Protein AF-A0A3A8HF59-F1 (afdb_monomer_lite)

Radius of gyration: 17.67 Å; chains: 1; bounding box: 42×51×50 Å

Secondary structure (DSSP, 8-state):
--SHHHHHHHHHHHHHHHHHHHHHHHHHHHHHHHTSHHHHHHHTTSS-HHHHHHHHHHHHHHHHHHHHH-TT-TTHHHHHHHHHHHHHHHHHHHHS-TTGGGSS--HHHHHHHHHHTT-PPPTT-HHHHT---S---

Foldseek 3Di:
DPDPPVVVVVVVVVVVVVVLVVLQVLQLVVLLCLLAQLSLLVVPPPDDLVVVLVSNLSSLVSLLVCLCCLPPPPCNVLSNQLSVLSVVLSVCSVPDDSVCNSPRDSNVSSQSSCVSNVNDAPVVGSNVVSPDPPDDD

Structure (mmCIF, N/CA/C/O backbone):
data_AF-A0A3A8HF59-F1
#
_entry.id   AF-A0A3A8HF59-F1
#
loop_
_atom_site.group_PDB
_atom_site.id
_atom_site.type_symbol
_atom_site.label_atom_id
_atom_site.label_alt_id
_atom_site.label_comp_id
_atom_site.label_asym_id
_atom_site.label_entity_id
_atom_site.label_seq_id
_atom_site.pdbx_PDB_ins_code
_atom_site.Cartn_x
_atom_site.Cartn_y
_atom_site.Cartn_z
_atom_site.occupancy
_atom_site.B_iso_or_equiv
_atom_site.auth_seq_id
_atom_site.auth_comp_id
_atom_site.auth_asym_id
_atom_site.auth_atom_id
_atom_site.pdbx_PDB_model_num
ATOM 1 N N . MET A 1 1 ? 24.807 33.639 -21.719 1.00 40.78 1 MET A N 1
ATOM 2 C CA . MET A 1 1 ? 23.858 33.572 -20.584 1.00 40.78 1 MET A CA 1
ATOM 3 C C . MET A 1 1 ? 23.021 32.293 -20.696 1.00 40.78 1 MET A C 1
ATOM 5 O O . MET A 1 1 ? 21.897 32.355 -21.163 1.00 40.78 1 MET A O 1
ATOM 9 N N . LEU A 1 2 ? 23.579 31.128 -20.342 1.00 47.88 2 LEU A N 1
ATOM 10 C CA . LEU A 1 2 ? 22.916 29.810 -20.465 1.00 47.88 2 LEU A CA 1
ATOM 11 C C . LEU A 1 2 ? 23.251 28.892 -19.268 1.00 47.88 2 LEU A C 1
ATOM 13 O O . LEU A 1 2 ? 23.457 27.698 -19.427 1.00 47.88 2 LEU A O 1
ATOM 17 N N . LEU A 1 3 ? 23.370 29.455 -18.062 1.00 44.56 3 LEU A N 1
ATOM 18 C CA . LEU A 1 3 ? 23.712 28.683 -16.852 1.00 44.56 3 LEU A CA 1
ATOM 19 C C . LEU A 1 3 ? 22.708 28.846 -15.703 1.00 44.56 3 LEU A C 1
ATOM 21 O O . LEU A 1 3 ? 22.760 28.085 -14.745 1.00 44.56 3 LEU A O 1
ATOM 25 N N . SER A 1 4 ? 21.752 29.773 -15.801 1.00 42.97 4 SER A N 1
ATOM 26 C CA . SER A 1 4 ? 20.822 30.056 -14.698 1.00 42.97 4 SER A CA 1
ATOM 27 C C . SER A 1 4 ? 19.578 29.158 -14.674 1.00 42.97 4 SER A C 1
ATOM 29 O O . SER A 1 4 ? 18.949 29.042 -13.632 1.00 42.97 4 SER A O 1
ATOM 31 N N . THR A 1 5 ? 19.234 28.482 -15.774 1.00 46.94 5 THR A N 1
ATOM 32 C CA . THR A 1 5 ? 18.044 27.608 -15.847 1.00 46.94 5 THR A CA 1
ATOM 33 C C . THR A 1 5 ? 18.314 26.168 -15.399 1.00 46.94 5 THR A C 1
ATOM 35 O O . THR A 1 5 ? 17.402 25.485 -14.946 1.00 46.94 5 THR A O 1
ATOM 38 N N . LEU A 1 6 ? 19.564 25.701 -15.494 1.00 47.97 6 LEU A N 1
ATOM 39 C CA . LEU A 1 6 ? 19.947 24.326 -15.146 1.00 47.97 6 LEU A CA 1
ATOM 40 C C . LEU A 1 6 ? 20.031 24.099 -13.630 1.00 47.97 6 LEU A C 1
ATOM 42 O O . LEU A 1 6 ? 19.659 23.033 -13.157 1.00 47.97 6 LEU A O 1
ATOM 46 N N . VAL A 1 7 ? 20.457 25.108 -12.864 1.00 44.22 7 VAL A N 1
ATOM 47 C CA . VAL A 1 7 ? 20.647 24.991 -11.406 1.00 44.22 7 VAL A CA 1
ATOM 48 C C . VAL A 1 7 ? 19.313 24.894 -10.655 1.00 44.22 7 VAL A C 1
ATOM 50 O O . VAL A 1 7 ? 19.203 24.125 -9.707 1.00 44.22 7 VAL A O 1
ATOM 53 N N . TRP A 1 8 ? 18.274 25.613 -11.095 1.00 44.78 8 TRP A N 1
ATOM 54 C CA . TRP A 1 8 ? 16.935 25.504 -10.494 1.00 44.78 8 TRP A CA 1
ATOM 55 C C . TRP A 1 8 ? 16.180 24.260 -10.969 1.00 44.78 8 TRP A C 1
ATOM 57 O O . TRP A 1 8 ? 15.452 23.659 -10.188 1.00 44.78 8 TRP A O 1
ATOM 67 N N . GLY A 1 9 ? 16.383 23.833 -12.220 1.00 41.22 9 GLY A N 1
ATOM 68 C CA . GLY A 1 9 ? 15.773 22.612 -12.748 1.00 41.22 9 GLY A CA 1
ATOM 69 C C . GLY A 1 9 ? 16.299 21.332 -12.093 1.00 41.22 9 GLY A C 1
ATOM 70 O O . GLY A 1 9 ? 15.520 20.408 -11.897 1.00 41.22 9 GLY A O 1
ATOM 71 N N . LEU A 1 10 ? 17.585 21.287 -11.720 1.00 48.31 10 LEU A N 1
ATOM 72 C CA . LEU A 1 10 ? 18.180 20.125 -11.052 1.00 48.31 10 LEU A CA 1
ATOM 73 C C . LEU A 1 10 ? 17.706 19.997 -9.596 1.00 48.31 10 LEU A C 1
ATOM 75 O O . LEU A 1 10 ? 17.287 18.917 -9.209 1.00 48.31 10 LEU A O 1
ATOM 79 N N . SER A 1 11 ? 17.667 21.101 -8.838 1.00 54.91 11 SER A N 1
ATOM 80 C CA . SER A 1 11 ? 17.178 21.106 -7.446 1.00 54.91 11 SER A CA 1
ATOM 81 C C . SER A 1 11 ? 15.687 20.773 -7.360 1.00 54.91 11 SER A C 1
ATOM 83 O O . SER A 1 11 ? 15.291 19.940 -6.559 1.00 54.91 11 SER A O 1
ATOM 85 N N . VAL A 1 12 ? 14.852 21.358 -8.231 1.00 56.94 12 VAL A N 1
ATOM 86 C CA . VAL A 1 12 ? 13.411 21.048 -8.272 1.00 56.94 12 VAL A CA 1
ATOM 87 C C . VAL A 1 12 ? 13.165 19.610 -8.730 1.00 56.94 12 VAL A C 1
ATOM 89 O O . VAL A 1 12 ? 12.255 18.952 -8.228 1.00 56.94 12 VAL A O 1
ATOM 92 N N . ALA A 1 13 ? 13.972 19.099 -9.667 1.00 60.03 13 ALA A N 1
ATOM 93 C CA . ALA A 1 13 ? 13.906 17.696 -10.052 1.00 60.03 13 ALA A CA 1
ATOM 94 C C . ALA A 1 13 ? 14.294 16.791 -8.874 1.00 60.03 13 ALA A C 1
ATOM 96 O O . ALA A 1 13 ? 13.525 15.895 -8.545 1.00 60.03 13 ALA A O 1
ATOM 97 N N . GLU A 1 14 ? 15.412 17.043 -8.196 1.00 61.34 14 GLU A N 1
ATOM 98 C CA . GLU A 1 14 ? 15.854 16.275 -7.023 1.00 61.34 14 GLU A CA 1
ATOM 99 C C . GLU A 1 14 ? 14.809 16.278 -5.898 1.00 61.34 14 GLU A C 1
ATOM 101 O O . GLU A 1 14 ? 14.468 15.210 -5.386 1.00 61.34 14 GLU A O 1
ATOM 106 N N . ASP A 1 15 ? 14.210 17.433 -5.598 1.00 64.31 15 ASP A N 1
ATOM 107 C CA . ASP A 1 15 ? 13.132 17.555 -4.612 1.00 64.31 15 ASP A CA 1
ATOM 108 C C . ASP A 1 15 ? 11.875 16.779 -5.041 1.00 64.31 15 ASP A C 1
ATOM 110 O O . ASP A 1 15 ? 11.260 16.077 -4.234 1.00 64.31 15 ASP A O 1
ATOM 114 N N . SER A 1 16 ? 11.515 16.832 -6.330 1.00 74.19 16 SER A N 1
ATOM 115 C CA . SER A 1 16 ? 10.366 16.088 -6.867 1.00 74.19 16 SER A CA 1
ATOM 116 C C . SER A 1 16 ? 10.576 14.571 -6.825 1.00 74.19 16 SER A C 1
ATOM 118 O O . SER A 1 16 ? 9.653 13.824 -6.498 1.00 74.19 16 SER A O 1
ATOM 120 N N . TRP A 1 17 ? 11.802 14.111 -7.087 1.00 73.94 17 TRP A N 1
ATOM 121 C CA . TRP A 1 17 ? 12.175 12.700 -7.038 1.00 73.94 17 TRP A CA 1
ATOM 122 C C . TRP A 1 17 ? 12.209 12.177 -5.602 1.00 73.94 17 TRP A C 1
ATOM 124 O O . TRP A 1 17 ? 11.691 11.092 -5.335 1.00 73.94 17 TRP A O 1
ATOM 134 N N . ALA A 1 18 ? 12.764 12.949 -4.664 1.00 79.19 18 ALA A N 1
ATOM 135 C CA . ALA A 1 18 ? 12.764 12.604 -3.244 1.00 79.19 18 ALA A CA 1
ATOM 136 C C . ALA A 1 18 ? 11.335 12.539 -2.678 1.00 79.19 18 ALA A C 1
ATOM 138 O O . ALA A 1 18 ? 11.001 11.636 -1.903 1.00 79.19 18 ALA A O 1
ATOM 139 N N . GLN A 1 19 ? 10.465 13.456 -3.109 1.00 82.44 19 GLN A N 1
ATOM 140 C CA . GLN A 1 19 ? 9.058 13.459 -2.732 1.00 82.44 19 GLN A CA 1
ATOM 141 C C . GLN A 1 19 ? 8.309 12.239 -3.291 1.00 82.44 19 GLN A C 1
ATOM 143 O O . GLN A 1 19 ? 7.584 11.585 -2.542 1.00 82.44 19 GLN A O 1
ATOM 148 N N . GLU A 1 20 ? 8.497 11.890 -4.568 1.00 80.81 20 GLU A N 1
ATOM 149 C CA . GLU A 1 20 ? 7.875 10.701 -5.176 1.00 80.81 20 GLU A CA 1
ATOM 150 C C . GLU A 1 20 ? 8.377 9.411 -4.508 1.00 80.81 20 GLU A C 1
ATOM 152 O O . GLU A 1 20 ? 7.573 8.547 -4.162 1.00 80.81 20 GLU A O 1
ATOM 157 N N . ALA A 1 21 ? 9.678 9.310 -4.216 1.00 82.12 21 ALA A N 1
ATOM 158 C CA . ALA A 1 21 ? 10.242 8.180 -3.479 1.00 82.12 21 ALA A CA 1
ATOM 159 C C . ALA A 1 21 ? 9.635 8.040 -2.073 1.00 82.12 21 ALA A C 1
ATOM 161 O O . ALA A 1 21 ? 9.251 6.942 -1.669 1.00 82.12 21 ALA A O 1
ATOM 162 N N . THR A 1 22 ? 9.480 9.153 -1.351 1.00 88.19 22 THR A N 1
ATOM 163 C CA . THR A 1 22 ? 8.833 9.167 -0.030 1.00 88.19 22 THR A CA 1
ATOM 164 C C . THR A 1 22 ? 7.386 8.687 -0.121 1.00 88.19 22 THR A C 1
ATOM 166 O O . THR A 1 22 ? 6.974 7.816 0.642 1.00 88.19 22 THR A O 1
ATOM 169 N N . GLN A 1 23 ? 6.621 9.181 -1.098 1.00 88.06 23 GLN A N 1
ATOM 170 C CA . GLN A 1 23 ? 5.232 8.762 -1.304 1.00 88.06 23 GLN A CA 1
ATOM 171 C C . GLN A 1 23 ? 5.112 7.271 -1.631 1.00 88.06 23 GLN A C 1
ATOM 173 O O . GLN A 1 23 ? 4.186 6.621 -1.152 1.00 88.06 23 GLN A O 1
ATOM 178 N N . VAL A 1 24 ? 6.044 6.720 -2.414 1.00 87.81 24 VAL A N 1
ATOM 179 C CA . VAL A 1 24 ? 6.088 5.288 -2.745 1.00 87.81 24 VAL A CA 1
ATOM 180 C C . VAL A 1 24 ? 6.380 4.444 -1.506 1.00 87.81 24 VAL A C 1
ATOM 182 O O . VAL A 1 24 ? 5.698 3.447 -1.279 1.00 87.81 24 VAL A O 1
ATOM 185 N N . VAL A 1 25 ? 7.342 4.848 -0.673 1.00 90.25 25 VAL A N 1
ATOM 186 C CA . VAL A 1 25 ? 7.643 4.152 0.590 1.00 90.25 25 VAL A CA 1
ATOM 187 C C . VAL A 1 25 ? 6.444 4.198 1.537 1.00 90.25 25 VAL A C 1
ATOM 189 O O . VAL A 1 25 ? 6.043 3.169 2.081 1.00 90.25 25 VAL A O 1
ATOM 192 N N . GLU A 1 26 ? 5.820 5.365 1.694 1.00 93.75 26 GLU A N 1
ATOM 193 C CA . GLU A 1 26 ? 4.602 5.513 2.494 1.00 93.75 26 GLU A CA 1
ATOM 194 C C . GLU A 1 26 ? 3.464 4.634 1.956 1.00 93.75 26 GLU A C 1
ATOM 196 O O . GLU A 1 26 ? 2.763 3.991 2.735 1.00 93.75 26 GLU A O 1
ATOM 201 N N . ALA A 1 27 ? 3.311 4.533 0.633 1.00 95.06 27 ALA A N 1
ATOM 202 C CA . ALA A 1 27 ? 2.317 3.664 0.013 1.00 95.06 27 ALA A CA 1
ATOM 203 C C . ALA A 1 27 ? 2.571 2.175 0.285 1.00 95.06 27 ALA A C 1
ATOM 205 O O . ALA A 1 27 ? 1.629 1.445 0.582 1.00 95.06 27 ALA A O 1
ATOM 206 N N . LEU A 1 28 ? 3.825 1.719 0.223 1.00 93.44 28 LEU A N 1
ATOM 207 C CA . LEU A 1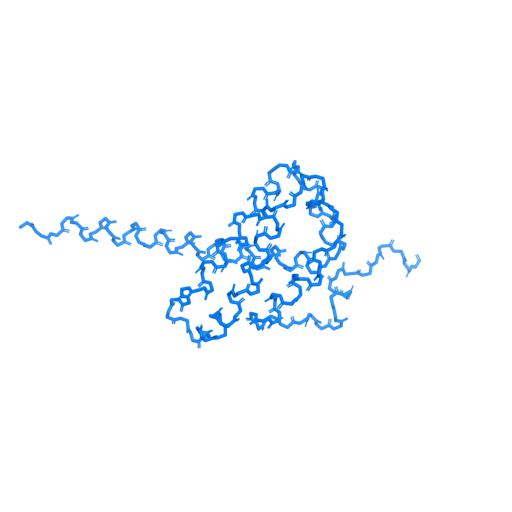 28 ? 4.192 0.335 0.547 1.00 93.44 28 LEU A CA 1
ATOM 208 C C . LEU A 1 28 ? 3.931 0.009 2.023 1.00 93.44 28 LEU A C 1
ATOM 210 O O . LEU A 1 28 ? 3.406 -1.062 2.341 1.00 93.44 28 LEU A O 1
ATOM 214 N N . ASN A 1 29 ? 4.225 0.948 2.923 1.00 93.25 29 ASN A N 1
ATOM 215 C CA . ASN A 1 29 ? 3.895 0.810 4.341 1.00 93.25 29 ASN A CA 1
ATOM 216 C C . ASN A 1 29 ? 2.379 0.710 4.548 1.00 93.25 29 ASN A C 1
ATOM 218 O O . ASN A 1 29 ? 1.914 -0.169 5.271 1.00 93.25 29 ASN A O 1
ATOM 222 N N . LEU A 1 30 ? 1.593 1.548 3.869 1.00 94.38 30 LEU A N 1
ATOM 223 C CA . LEU A 1 30 ? 0.131 1.501 3.945 1.00 94.38 30 LEU A CA 1
ATOM 224 C C . LEU A 1 30 ? -0.445 0.211 3.355 1.00 94.38 30 LEU A C 1
ATOM 226 O O . LEU A 1 30 ? -1.362 -0.354 3.940 1.00 94.38 30 LEU A O 1
ATOM 230 N N . LEU A 1 31 ? 0.108 -0.308 2.255 1.00 94.50 31 LEU A N 1
ATOM 231 C CA . LEU A 1 31 ? -0.266 -1.628 1.737 1.00 94.50 31 LEU A CA 1
ATOM 232 C C . LEU A 1 31 ? 0.003 -2.732 2.762 1.00 94.50 31 LEU A C 1
ATOM 234 O O . LEU A 1 31 ? -0.825 -3.621 2.936 1.00 94.50 31 LEU A O 1
ATOM 238 N N . THR A 1 32 ? 1.132 -2.657 3.464 1.00 92.69 32 THR A N 1
ATOM 239 C CA . THR A 1 32 ? 1.498 -3.610 4.522 1.00 92.69 32 THR A CA 1
ATOM 240 C C . THR A 1 32 ? 0.518 -3.533 5.697 1.00 92.69 32 THR A C 1
ATOM 242 O O . THR A 1 32 ? 0.103 -4.563 6.221 1.00 92.69 32 THR A O 1
ATOM 245 N N . VAL A 1 33 ? 0.091 -2.323 6.072 1.00 92.25 33 VAL A N 1
ATOM 246 C CA . VAL A 1 33 ? -0.962 -2.104 7.074 1.00 92.25 33 VAL A CA 1
ATOM 247 C C . VAL A 1 33 ? -2.293 -2.690 6.599 1.00 92.25 33 VAL A C 1
ATOM 249 O O . VAL A 1 33 ? -2.897 -3.464 7.331 1.00 92.25 33 VAL A O 1
ATOM 252 N N . LEU A 1 34 ? -2.729 -2.392 5.370 1.00 92.12 34 LEU A N 1
ATOM 253 C CA . LEU A 1 34 ? -3.978 -2.919 4.804 1.00 92.12 34 LEU A CA 1
ATOM 254 C C . LEU A 1 34 ? -3.980 -4.449 4.706 1.00 92.12 34 LEU A C 1
ATOM 256 O O . LEU A 1 34 ? -5.010 -5.077 4.934 1.00 92.12 34 LEU A O 1
ATOM 260 N N . ALA A 1 35 ? -2.835 -5.057 4.391 1.00 92.38 35 ALA A N 1
ATOM 261 C CA . ALA A 1 35 ? -2.660 -6.506 4.324 1.00 92.38 35 ALA A CA 1
ATOM 262 C C . ALA A 1 35 ? -2.832 -7.210 5.683 1.00 92.38 35 ALA A C 1
ATOM 264 O O . ALA A 1 35 ? -3.004 -8.433 5.718 1.00 92.38 35 ALA A O 1
ATOM 265 N N . ALA A 1 36 ? -2.813 -6.452 6.779 1.00 90.50 36 ALA A N 1
ATOM 266 C CA . ALA A 1 36 ? -2.796 -6.929 8.150 1.00 90.50 36 ALA A CA 1
ATOM 267 C C . ALA A 1 36 ? -3.995 -6.363 8.945 1.00 90.50 36 ALA A C 1
ATOM 269 O O . ALA A 1 36 ? -3.880 -5.279 9.528 1.00 90.50 36 ALA A O 1
ATOM 270 N N . PRO A 1 37 ? -5.151 -7.062 8.991 1.00 89.06 37 PRO A N 1
ATOM 271 C CA . PRO A 1 37 ? -6.388 -6.550 9.585 1.00 89.06 37 PRO A CA 1
ATOM 272 C C . PRO A 1 37 ? -6.242 -5.860 10.948 1.00 89.06 37 PRO A C 1
ATOM 274 O O . PRO A 1 37 ? -6.735 -4.748 11.111 1.00 89.06 37 PRO A O 1
ATOM 277 N N . ARG A 1 38 ? -5.506 -6.435 11.910 1.00 86.88 38 ARG A N 1
ATOM 278 C CA . ARG A 1 38 ? -5.342 -5.817 13.243 1.00 86.88 38 ARG A CA 1
ATOM 279 C C . ARG A 1 38 ? -4.473 -4.564 13.237 1.00 86.88 38 ARG A C 1
ATOM 281 O O . ARG A 1 38 ? -4.606 -3.720 14.125 1.00 86.88 38 ARG A O 1
ATOM 288 N N . LEU A 1 39 ? -3.515 -4.465 12.316 1.00 88.88 39 LEU A N 1
ATOM 289 C CA . LEU A 1 39 ? -2.711 -3.251 12.161 1.00 88.88 39 LEU A CA 1
ATOM 290 C C . LEU A 1 39 ? -3.534 -2.158 11.502 1.00 88.88 39 LEU A C 1
ATOM 292 O O . LEU A 1 39 ? -3.454 -1.008 11.919 1.00 88.88 39 LEU A O 1
ATOM 296 N N . TYR A 1 40 ? -4.351 -2.529 10.523 1.00 89.69 40 TYR A N 1
ATOM 297 C CA . TYR A 1 40 ? -5.276 -1.616 9.882 1.00 89.69 40 TYR A CA 1
ATOM 298 C C . TYR A 1 40 ? -6.315 -1.060 10.863 1.00 89.69 40 TYR A C 1
ATOM 300 O O . TYR A 1 40 ? -6.472 0.154 10.939 1.00 89.69 40 TYR A O 1
ATOM 308 N N . GLU A 1 41 ? -6.922 -1.902 11.703 1.00 89.06 41 GLU A N 1
ATOM 309 C CA . GLU A 1 41 ? -7.814 -1.453 12.783 1.00 89.06 41 GLU A CA 1
ATOM 310 C C . GLU A 1 41 ? -7.130 -0.441 13.713 1.00 89.06 41 GLU A C 1
ATOM 312 O O . GLU A 1 41 ? -7.689 0.614 14.005 1.00 89.06 41 GLU A O 1
ATOM 317 N N . ARG A 1 42 ? -5.888 -0.721 14.135 1.00 88.88 42 ARG A N 1
ATOM 318 C CA . ARG A 1 42 ? -5.089 0.208 14.954 1.00 88.88 42 ARG A CA 1
ATOM 319 C C . ARG A 1 42 ? -4.736 1.496 14.214 1.00 88.88 42 ARG A C 1
ATOM 321 O O . ARG A 1 42 ? -4.666 2.555 14.828 1.00 88.88 42 ARG A O 1
ATOM 328 N N . TRP A 1 43 ? -4.475 1.423 12.915 1.00 90.19 43 TRP A N 1
ATOM 329 C CA . TRP A 1 43 ? -4.171 2.588 12.091 1.00 90.19 43 TRP A CA 1
ATOM 330 C C . TRP A 1 43 ? -5.394 3.501 11.940 1.00 90.19 43 TRP A C 1
ATOM 332 O O . TRP A 1 43 ? -5.261 4.716 12.077 1.00 90.19 43 TRP A O 1
ATOM 342 N N . CYS A 1 44 ? -6.592 2.925 11.797 1.00 89.19 44 CYS A N 1
ATOM 343 C CA . CYS A 1 44 ? -7.860 3.658 11.741 1.00 89.19 44 CYS A CA 1
ATOM 344 C C . CYS A 1 44 ? -8.151 4.505 12.996 1.00 89.19 44 CYS A C 1
ATOM 346 O O . CYS A 1 44 ? -8.994 5.397 12.940 1.00 89.19 44 CYS A O 1
ATOM 348 N N . THR A 1 45 ? -7.458 4.273 14.120 1.00 89.62 45 THR A N 1
ATOM 349 C CA . THR A 1 45 ? -7.612 5.070 15.351 1.00 89.62 45 THR A CA 1
ATOM 350 C C . THR A 1 45 ? -6.567 6.178 15.518 1.00 89.62 45 THR A C 1
ATOM 352 O O . THR A 1 45 ? -6.602 6.885 16.522 1.00 89.62 45 THR A O 1
ATOM 355 N N . GLN A 1 46 ? -5.601 6.320 14.603 1.00 88.81 46 GLN A N 1
ATOM 356 C CA . GLN A 1 46 ? -4.462 7.235 14.788 1.00 88.81 46 GLN A CA 1
ATOM 357 C C . GLN A 1 46 ? -4.773 8.698 14.457 1.00 88.81 46 GLN A C 1
ATOM 359 O O . GLN A 1 46 ? -4.116 9.591 14.987 1.00 88.81 46 GLN A O 1
ATOM 364 N N . ALA A 1 47 ? -5.747 8.950 13.584 1.00 89.56 47 ALA A N 1
ATOM 365 C CA . ALA A 1 47 ? -6.119 10.287 13.132 1.00 89.56 47 ALA A CA 1
ATOM 366 C C . ALA A 1 47 ? -7.587 10.305 12.658 1.00 89.56 47 ALA A C 1
ATOM 368 O O . ALA A 1 47 ? -8.204 9.243 12.533 1.00 89.56 47 ALA A O 1
ATOM 369 N N . PRO A 1 48 ? -8.172 11.484 12.385 1.00 89.94 48 PRO A N 1
ATOM 370 C CA . PRO A 1 48 ? -9.513 11.580 11.818 1.00 89.94 48 PRO A CA 1
ATOM 371 C C . PRO A 1 48 ? -9.652 10.810 10.495 1.00 89.94 48 PRO A C 1
ATOM 373 O O . PRO A 1 48 ? -8.766 10.842 9.641 1.00 89.94 48 PRO A O 1
ATOM 376 N N . ALA A 1 49 ? -10.806 10.169 10.289 1.00 88.12 49 ALA A N 1
ATOM 377 C CA . ALA A 1 49 ? -11.055 9.310 9.126 1.00 88.12 49 ALA A CA 1
ATOM 378 C C . ALA A 1 49 ? -10.844 10.022 7.776 1.00 88.12 49 ALA A C 1
ATOM 380 O O . ALA A 1 49 ? -10.365 9.417 6.818 1.00 88.12 49 ALA A O 1
ATOM 381 N N . GLU A 1 50 ? -11.165 11.317 7.687 1.00 88.44 50 GLU A N 1
ATOM 382 C CA . GLU A 1 50 ? -10.957 12.101 6.464 1.00 88.44 50 GLU A CA 1
ATOM 383 C C . GLU A 1 50 ? -9.474 12.284 6.120 1.00 88.44 50 GLU A C 1
ATOM 385 O O . GLU A 1 50 ? -9.103 12.208 4.942 1.00 88.44 50 GLU A O 1
ATOM 390 N N . GLU A 1 51 ? -8.626 12.481 7.132 1.00 90.25 51 GLU A N 1
ATOM 391 C CA . GLU A 1 51 ? -7.176 12.597 6.970 1.00 90.25 51 GLU A CA 1
ATOM 392 C C . GLU A 1 51 ? -6.582 11.254 6.550 1.00 90.25 51 GLU A C 1
ATOM 394 O O . GLU A 1 51 ? -5.886 11.178 5.536 1.00 90.25 51 GLU A O 1
ATOM 399 N N . LEU A 1 52 ? -6.935 10.179 7.264 1.00 90.38 52 LEU A N 1
ATOM 400 C CA . LEU A 1 52 ? -6.497 8.818 6.951 1.00 90.38 52 LEU A CA 1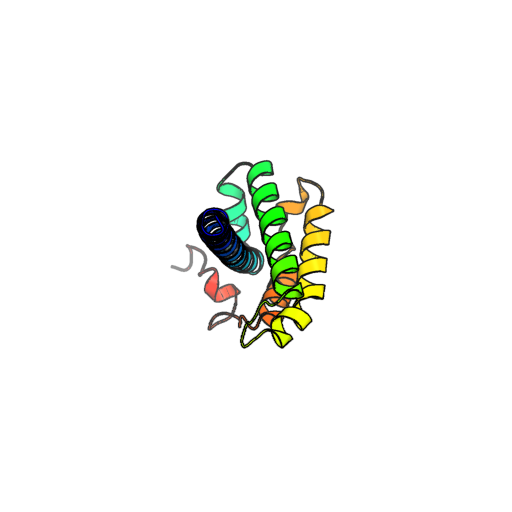
ATOM 401 C C . LEU A 1 52 ? -6.886 8.411 5.528 1.00 90.38 52 LEU A C 1
ATOM 403 O O . LEU A 1 52 ? -6.056 7.896 4.777 1.00 90.38 52 LEU A O 1
ATOM 407 N N . ARG A 1 53 ? -8.119 8.713 5.111 1.00 88.69 53 ARG A N 1
ATOM 408 C CA . ARG A 1 53 ? -8.583 8.497 3.737 1.00 88.69 53 ARG A CA 1
ATOM 409 C C . ARG A 1 53 ? -7.734 9.256 2.726 1.00 88.69 53 ARG A C 1
ATOM 411 O O . ARG A 1 53 ? -7.319 8.674 1.728 1.00 88.69 53 ARG A O 1
ATOM 418 N N . THR A 1 54 ? -7.492 10.542 2.966 1.00 91.00 5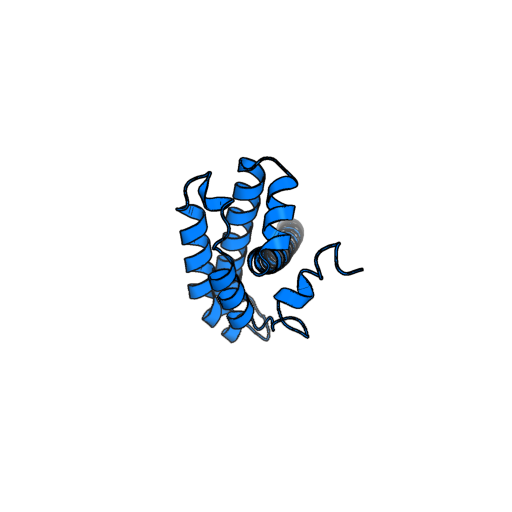4 THR A N 1
ATOM 419 C CA . THR A 1 54 ? -6.725 11.393 2.046 1.00 91.00 54 THR A CA 1
ATOM 420 C C . THR A 1 54 ? -5.301 10.867 1.886 1.00 91.00 54 THR A C 1
ATOM 422 O O . THR A 1 54 ? -4.790 10.758 0.767 1.00 91.00 54 THR A O 1
ATOM 425 N N . VAL A 1 55 ? -4.670 10.476 2.996 1.00 91.75 55 VAL A N 1
ATOM 426 C CA . VAL A 1 55 ? -3.355 9.832 2.993 1.00 91.75 55 VAL A CA 1
ATOM 427 C C . VAL A 1 55 ? -3.415 8.540 2.186 1.00 91.75 55 VAL A C 1
ATOM 429 O O . VAL A 1 55 ? -2.678 8.403 1.214 1.00 91.75 55 VAL A O 1
ATOM 432 N N . LEU A 1 56 ? -4.338 7.634 2.499 1.00 92.06 56 LEU A N 1
ATOM 433 C CA . LEU A 1 56 ? -4.422 6.345 1.826 1.00 92.06 56 LEU A CA 1
ATOM 434 C C . LEU A 1 56 ? -4.644 6.481 0.314 1.00 92.06 56 LEU A C 1
ATOM 436 O O . LEU A 1 56 ? -3.870 5.946 -0.478 1.00 92.06 56 LEU A O 1
ATOM 440 N N . GLN A 1 57 ? -5.650 7.249 -0.101 1.00 92.19 57 GLN A N 1
ATOM 441 C CA . GLN A 1 57 ? -5.967 7.450 -1.515 1.00 92.19 57 GLN A CA 1
ATOM 442 C C . GLN A 1 57 ? -4.800 8.100 -2.268 1.00 92.19 57 GLN A C 1
ATOM 444 O O . GLN A 1 57 ? -4.410 7.618 -3.332 1.00 92.19 57 GLN A O 1
ATOM 449 N N . SER A 1 58 ? -4.200 9.158 -1.707 1.00 92.31 58 SER A N 1
ATOM 450 C CA . SER A 1 58 ? -3.085 9.851 -2.363 1.00 92.31 58 SER A CA 1
ATOM 451 C C . SER A 1 58 ? -1.859 8.953 -2.530 1.00 92.31 58 SER A C 1
ATOM 453 O O . SER A 1 58 ? -1.229 8.975 -3.587 1.00 92.31 58 SER A O 1
ATOM 455 N N . ARG A 1 59 ? -1.533 8.126 -1.528 1.00 95.06 59 ARG A N 1
ATOM 456 C CA . ARG A 1 59 ? -0.357 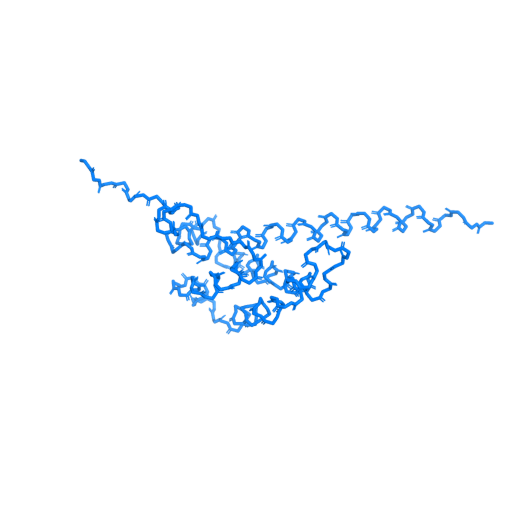7.249 -1.573 1.00 95.06 59 ARG A CA 1
ATOM 457 C C . ARG A 1 59 ? -0.536 6.063 -2.502 1.00 95.06 59 ARG A C 1
ATOM 459 O O . ARG A 1 59 ? 0.353 5.802 -3.309 1.00 95.06 59 ARG A O 1
ATOM 466 N N . ILE A 1 60 ? -1.685 5.391 -2.473 1.00 94.94 60 ILE A N 1
ATOM 467 C CA . ILE A 1 60 ? -1.928 4.269 -3.391 1.00 94.94 60 ILE A CA 1
ATOM 468 C C . ILE A 1 60 ? -2.017 4.762 -4.848 1.00 94.94 60 ILE A C 1
ATOM 470 O O . ILE A 1 60 ? -1.495 4.104 -5.749 1.00 94.94 60 ILE A O 1
ATOM 474 N N . ALA A 1 61 ? -2.565 5.959 -5.094 1.00 93.50 61 ALA A N 1
ATOM 475 C CA . ALA A 1 61 ? -2.541 6.578 -6.422 1.00 93.50 61 ALA A CA 1
ATOM 476 C C . ALA A 1 61 ? -1.115 6.935 -6.886 1.00 93.50 61 ALA A C 1
ATOM 478 O O . ALA A 1 61 ? -0.753 6.666 -8.035 1.00 93.50 61 ALA A O 1
ATOM 479 N N . ALA A 1 62 ? -0.285 7.500 -6.001 1.00 92.12 62 ALA A N 1
ATOM 480 C CA . ALA A 1 62 ? 1.121 7.781 -6.296 1.00 92.12 62 ALA A CA 1
ATOM 481 C C . ALA A 1 62 ? 1.889 6.496 -6.643 1.00 92.12 62 ALA A C 1
ATOM 483 O O . ALA A 1 62 ? 2.599 6.459 -7.649 1.00 92.12 62 ALA A O 1
ATOM 484 N N . LEU A 1 63 ? 1.668 5.415 -5.889 1.00 94.50 63 LEU A N 1
ATOM 485 C CA . LEU A 1 63 ? 2.255 4.108 -6.175 1.00 94.50 63 LEU A CA 1
ATOM 486 C C . LEU A 1 63 ? 1.811 3.564 -7.538 1.00 94.50 63 LEU A C 1
ATOM 488 O O . LEU A 1 63 ? 2.652 3.117 -8.311 1.00 94.50 63 LEU A O 1
ATOM 492 N N . ALA A 1 64 ? 0.524 3.656 -7.885 1.00 94.31 64 ALA A N 1
ATOM 493 C CA . ALA A 1 64 ? 0.033 3.223 -9.196 1.00 94.31 64 ALA A CA 1
ATOM 494 C C . ALA A 1 64 ? 0.704 3.987 -10.354 1.00 94.31 64 ALA A C 1
ATOM 496 O O . ALA A 1 64 ? 1.006 3.407 -11.404 1.00 94.31 64 ALA A O 1
ATOM 497 N N . ASN A 1 65 ? 0.949 5.287 -10.172 1.00 92.44 65 ASN A N 1
ATOM 498 C CA . ASN A 1 65 ? 1.655 6.115 -11.149 1.00 92.44 65 ASN A CA 1
ATOM 499 C C . ASN A 1 65 ? 3.132 5.731 -11.250 1.00 92.44 65 ASN A C 1
ATOM 501 O O . ASN A 1 65 ? 3.643 5.567 -12.361 1.00 92.44 65 ASN A O 1
ATOM 505 N N . TYR A 1 66 ? 3.795 5.529 -10.111 1.00 91.00 66 TYR A N 1
ATOM 506 C CA . TYR A 1 66 ? 5.175 5.061 -10.063 1.00 91.00 66 TYR A CA 1
ATOM 507 C C . TYR A 1 66 ? 5.328 3.707 -10.761 1.00 91.00 66 TYR A C 1
ATOM 509 O O . TYR A 1 66 ? 6.182 3.562 -11.631 1.00 91.00 66 TYR A O 1
ATOM 517 N N . CYS A 1 67 ? 4.461 2.736 -10.463 1.00 93.25 67 CYS A N 1
ATOM 518 C CA . CYS A 1 67 ? 4.499 1.408 -11.070 1.00 93.25 67 CYS A CA 1
ATOM 519 C C . CYS A 1 67 ? 4.339 1.449 -12.594 1.00 93.25 67 CYS A C 1
ATOM 521 O O . CYS A 1 67 ? 5.021 0.717 -13.306 1.00 93.25 67 CYS A O 1
ATOM 523 N N . ALA A 1 68 ? 3.475 2.329 -13.110 1.00 91.94 68 ALA A N 1
ATOM 524 C CA . ALA A 1 68 ? 3.275 2.484 -14.549 1.00 91.94 68 ALA A CA 1
ATOM 525 C C . ALA A 1 68 ? 4.489 3.105 -15.258 1.00 91.94 68 ALA A C 1
ATOM 527 O O . ALA A 1 68 ? 4.810 2.728 -16.384 1.00 91.94 68 ALA A O 1
ATOM 528 N N . LYS A 1 69 ? 5.161 4.055 -14.601 1.00 89.69 69 LYS A N 1
ATOM 529 C CA . LYS A 1 69 ? 6.365 4.718 -15.115 1.00 89.69 69 LYS A CA 1
ATOM 530 C C . LYS A 1 69 ? 7.609 3.830 -15.012 1.00 89.69 69 LYS A C 1
ATOM 532 O O . LYS A 1 69 ? 8.402 3.775 -15.947 1.00 89.69 69 LYS A O 1
ATOM 537 N N . ALA A 1 70 ? 7.780 3.184 -13.858 1.00 82.94 70 ALA A N 1
ATOM 538 C CA . ALA A 1 70 ? 8.881 2.301 -13.487 1.00 82.94 70 ALA A CA 1
ATOM 539 C C . ALA A 1 70 ? 10.286 2.852 -13.815 1.00 82.94 70 ALA A C 1
ATOM 541 O O . ALA A 1 70 ? 11.151 2.121 -14.302 1.00 82.94 70 ALA A O 1
ATOM 542 N N . TRP A 1 71 ? 10.509 4.151 -13.587 1.00 75.69 71 TRP A N 1
ATOM 543 C CA . TRP A 1 71 ? 11.678 4.885 -14.077 1.00 75.69 71 TRP A CA 1
ATOM 544 C C . TRP A 1 71 ? 13.018 4.245 -13.697 1.00 75.69 71 TRP A C 1
ATOM 546 O O . TRP A 1 71 ? 13.449 4.322 -12.551 1.00 75.69 71 TRP A O 1
ATOM 556 N N . GLY A 1 72 ? 13.693 3.642 -14.680 1.00 72.06 72 GLY A N 1
ATOM 557 C CA . GLY A 1 72 ? 15.060 3.132 -14.534 1.00 72.06 72 GLY A CA 1
ATOM 558 C C . GLY A 1 72 ? 15.244 2.036 -13.479 1.00 72.06 72 GLY A C 1
ATOM 559 O O . GLY A 1 72 ? 16.383 1.694 -13.172 1.00 72.06 72 GLY A O 1
ATOM 560 N N . SER A 1 73 ? 14.159 1.488 -12.921 1.00 81.50 73 SER A N 1
ATOM 561 C CA . SER A 1 73 ? 14.248 0.456 -11.890 1.00 81.50 73 SER A CA 1
ATOM 562 C C . SER A 1 73 ? 14.780 -0.851 -12.490 1.00 81.50 73 SER A C 1
ATOM 564 O O . SER A 1 73 ? 14.315 -1.256 -13.562 1.00 81.50 73 SER A O 1
ATOM 566 N N . PRO A 1 74 ? 15.691 -1.569 -11.806 1.00 84.31 74 PRO A N 1
ATOM 567 C CA . PRO A 1 74 ? 16.071 -2.923 -12.211 1.00 84.31 74 PRO A CA 1
ATOM 568 C C . PRO A 1 74 ? 14.868 -3.885 -12.226 1.00 84.31 74 PRO A C 1
ATOM 570 O O . PRO A 1 74 ? 14.859 -4.844 -12.992 1.00 84.31 74 PRO A O 1
ATOM 573 N N . ASP A 1 75 ? 13.820 -3.589 -11.451 1.00 87.12 75 ASP A N 1
ATOM 574 C CA . ASP A 1 75 ? 12.568 -4.348 -11.390 1.00 87.12 75 ASP A CA 1
ATOM 575 C C . ASP A 1 75 ? 11.448 -3.725 -12.250 1.00 87.12 75 ASP A C 1
ATOM 577 O O . ASP A 1 75 ? 10.262 -3.980 -12.026 1.00 87.12 75 ASP A O 1
ATOM 581 N N . ALA A 1 76 ? 11.785 -2.893 -13.244 1.00 89.19 76 ALA A N 1
ATOM 582 C CA . ALA A 1 76 ? 10.793 -2.100 -13.971 1.00 89.19 76 ALA A CA 1
ATOM 583 C C . ALA A 1 76 ? 9.681 -2.925 -14.639 1.00 89.19 76 ALA A C 1
ATOM 585 O O . ALA A 1 76 ? 8.534 -2.484 -14.694 1.00 89.19 76 ALA A O 1
ATOM 586 N N . GLU A 1 77 ? 9.998 -4.122 -15.138 1.00 91.75 77 GLU A N 1
ATOM 587 C CA . GLU A 1 77 ? 8.998 -5.014 -15.735 1.00 91.75 77 GLU A CA 1
ATOM 588 C C . GLU A 1 77 ? 8.008 -5.549 -14.690 1.00 91.75 77 GLU A C 1
ATOM 590 O O . GLU A 1 77 ? 6.804 -5.592 -14.947 1.00 91.75 77 GLU A O 1
ATOM 595 N N . ARG A 1 78 ? 8.492 -5.880 -13.483 1.00 93.62 78 ARG A N 1
ATOM 596 C CA . ARG A 1 78 ? 7.638 -6.300 -12.364 1.00 93.62 78 ARG A CA 1
ATOM 597 C C . ARG A 1 78 ? 6.693 -5.169 -11.976 1.00 93.62 78 ARG A C 1
ATOM 599 O O . ARG A 1 78 ? 5.489 -5.381 -11.885 1.00 93.62 78 ARG A O 1
ATOM 606 N N . PHE A 1 79 ? 7.217 -3.955 -11.820 1.00 93.12 79 PHE A N 1
ATOM 607 C CA . PHE A 1 79 ? 6.405 -2.793 -11.465 1.00 93.12 79 PHE A CA 1
ATOM 608 C C . PHE A 1 79 ? 5.360 -2.456 -12.531 1.00 93.12 79 PHE A C 1
ATOM 610 O O . PHE A 1 79 ? 4.195 -2.258 -12.186 1.00 93.12 79 PHE A O 1
ATOM 617 N N . ARG A 1 80 ? 5.720 -2.485 -13.819 1.00 94.62 80 ARG A N 1
ATOM 618 C CA . ARG A 1 80 ? 4.746 -2.283 -14.904 1.00 94.62 80 ARG A CA 1
ATOM 619 C C . ARG A 1 80 ? 3.676 -3.374 -14.928 1.00 94.62 80 ARG A C 1
ATOM 621 O O . ARG A 1 80 ? 2.505 -3.057 -15.118 1.00 94.62 80 ARG A O 1
ATOM 628 N N . SER A 1 81 ? 4.054 -4.624 -14.664 1.00 94.56 81 SER A N 1
ATOM 629 C CA . SER A 1 81 ? 3.115 -5.750 -14.557 1.00 94.56 81 SER A CA 1
ATOM 630 C C . SER A 1 81 ? 2.181 -5.633 -13.345 1.00 94.56 81 SER A C 1
ATOM 632 O O . SER A 1 81 ? 1.020 -6.029 -13.423 1.00 94.56 81 SER A O 1
ATOM 634 N N . ALA A 1 82 ? 2.656 -5.058 -12.237 1.00 95.44 82 ALA A N 1
ATOM 635 C CA . ALA A 1 82 ? 1.863 -4.812 -11.032 1.00 95.44 82 ALA A CA 1
ATOM 636 C C . ALA A 1 82 ? 0.939 -3.588 -11.152 1.00 95.44 82 ALA A C 1
ATOM 638 O O . ALA A 1 82 ? -0.089 -3.522 -10.474 1.00 95.44 82 ALA A O 1
ATOM 639 N N . ALA A 1 83 ? 1.269 -2.625 -12.021 1.00 95.12 83 ALA A N 1
ATOM 640 C CA . ALA A 1 83 ? 0.561 -1.350 -12.134 1.00 95.12 83 ALA A CA 1
ATOM 641 C C . ALA A 1 83 ? -0.970 -1.475 -12.301 1.00 95.12 83 ALA A C 1
ATOM 643 O O . ALA A 1 83 ? -1.677 -0.720 -11.631 1.00 95.12 83 ALA A O 1
ATOM 644 N N . PRO A 1 84 ? -1.525 -2.412 -13.104 1.00 95.12 84 PRO A N 1
ATOM 645 C CA . PRO A 1 84 ? -2.974 -2.589 -13.210 1.00 95.12 84 PRO A CA 1
ATOM 646 C C . PRO A 1 84 ? -3.635 -2.991 -11.885 1.00 95.12 84 PRO A C 1
ATOM 648 O O . PRO A 1 84 ? -4.697 -2.472 -11.557 1.00 95.12 84 PRO A O 1
ATOM 651 N N . LYS A 1 85 ? -2.997 -3.869 -11.096 1.00 95.69 85 LYS A N 1
ATOM 652 C CA . LYS A 1 85 ? -3.508 -4.301 -9.783 1.00 95.69 85 LYS A CA 1
ATOM 653 C C . LYS A 1 85 ? -3.507 -3.149 -8.782 1.00 95.69 85 LYS A C 1
ATOM 655 O O . LYS A 1 85 ? -4.525 -2.884 -8.149 1.00 95.69 85 LYS A O 1
ATOM 660 N N . VAL A 1 86 ? -2.393 -2.418 -8.701 1.00 95.94 86 VAL A N 1
ATOM 661 C CA . VAL A 1 86 ? -2.276 -1.255 -7.807 1.00 95.94 86 VAL A CA 1
ATOM 662 C C . VAL A 1 86 ? -3.275 -0.164 -8.202 1.00 95.94 86 VAL A C 1
ATOM 664 O O . VAL A 1 86 ? -3.899 0.449 -7.339 1.00 95.94 86 VAL A O 1
ATOM 667 N N . ARG A 1 87 ? -3.482 0.053 -9.506 1.00 96.44 87 ARG A N 1
ATOM 668 C CA . ARG A 1 87 ? -4.472 1.008 -10.011 1.00 96.44 87 ARG A CA 1
ATOM 669 C C . ARG A 1 87 ? -5.902 0.606 -9.664 1.00 96.44 87 ARG A C 1
ATOM 671 O O . ARG A 1 87 ? -6.647 1.455 -9.191 1.00 96.44 87 ARG A O 1
ATOM 678 N N . ALA A 1 88 ? -6.260 -0.666 -9.825 1.00 95.50 88 ALA A N 1
ATOM 679 C CA . ALA A 1 88 ? -7.581 -1.160 -9.444 1.00 95.50 88 ALA A CA 1
ATOM 680 C C . ALA A 1 88 ? -7.857 -0.953 -7.945 1.00 95.50 88 ALA A C 1
ATOM 682 O O . ALA A 1 88 ? -8.951 -0.532 -7.572 1.00 95.50 88 ALA A O 1
ATOM 683 N N . LEU A 1 89 ? -6.857 -1.176 -7.082 1.00 94.88 89 LEU A N 1
ATOM 684 C CA . LEU A 1 89 ? -6.972 -0.859 -5.657 1.00 94.88 89 LEU A CA 1
ATOM 685 C C . LEU A 1 89 ? -7.136 0.651 -5.417 1.00 94.88 89 LEU A C 1
ATOM 687 O O . LEU A 1 89 ? -7.999 1.047 -4.638 1.00 94.88 89 LEU A O 1
ATOM 691 N N . ALA A 1 90 ? -6.348 1.496 -6.091 1.00 93.88 90 ALA A N 1
ATOM 692 C CA . ALA A 1 90 ? -6.462 2.952 -5.977 1.00 93.88 90 ALA A CA 1
ATOM 693 C C . ALA A 1 90 ? -7.872 3.446 -6.346 1.00 93.88 90 ALA A C 1
ATOM 695 O O . ALA A 1 90 ? -8.459 4.256 -5.631 1.00 93.88 90 ALA A O 1
ATOM 696 N N . GLU A 1 91 ? -8.425 2.929 -7.443 1.00 93.56 91 GLU A N 1
ATOM 697 C CA . GLU A 1 91 ? -9.768 3.255 -7.925 1.00 93.56 91 GLU A CA 1
ATOM 698 C C . GLU A 1 91 ? -10.852 2.757 -6.961 1.00 93.56 91 GLU A C 1
ATOM 700 O O . GLU A 1 91 ? -11.774 3.507 -6.639 1.00 93.56 91 GLU A O 1
ATOM 705 N N . ALA A 1 92 ? -10.716 1.538 -6.431 1.00 92.00 92 ALA A N 1
ATOM 706 C CA . ALA A 1 92 ? -11.639 0.999 -5.435 1.00 92.00 92 ALA A CA 1
ATOM 707 C C . ALA A 1 92 ? -11.654 1.842 -4.148 1.00 92.00 92 ALA A C 1
ATOM 709 O O . ALA A 1 92 ? -12.722 2.167 -3.632 1.00 92.00 92 ALA A O 1
ATOM 710 N N . LEU A 1 93 ? -10.480 2.259 -3.664 1.00 90.31 93 LEU A N 1
ATOM 711 C CA . LEU A 1 93 ? -10.350 3.138 -2.499 1.00 90.31 93 LEU A CA 1
ATOM 712 C C . LEU A 1 93 ? -10.900 4.544 -2.769 1.00 90.31 93 LEU A C 1
ATOM 714 O O . LEU A 1 93 ? -11.452 5.167 -1.866 1.00 90.31 93 LEU A O 1
ATOM 718 N N . ALA A 1 94 ? -10.762 5.062 -3.991 1.00 88.81 94 ALA A N 1
ATOM 719 C CA . ALA A 1 94 ? -11.327 6.352 -4.384 1.00 88.81 94 ALA A CA 1
ATOM 720 C C . ALA A 1 94 ? -12.864 6.321 -4.458 1.00 88.81 94 ALA A C 1
ATOM 722 O O . ALA A 1 94 ? -13.515 7.303 -4.102 1.00 88.81 94 ALA A O 1
ATOM 723 N N . ALA A 1 95 ? -13.436 5.197 -4.899 1.00 88.94 95 ALA A N 1
ATOM 724 C CA . ALA A 1 95 ? -14.878 5.004 -5.041 1.00 88.94 95 ALA A CA 1
ATOM 725 C C . ALA A 1 95 ? -15.586 4.595 -3.735 1.00 88.94 95 ALA A C 1
ATOM 727 O O . ALA A 1 95 ? -16.810 4.708 -3.639 1.00 88.94 95 ALA A O 1
ATOM 728 N N . ALA A 1 96 ? -14.846 4.109 -2.738 1.00 85.56 96 ALA A N 1
ATOM 729 C CA . ALA A 1 96 ? -15.403 3.659 -1.470 1.00 85.56 96 ALA A CA 1
ATOM 730 C C . ALA A 1 96 ? -16.048 4.817 -0.678 1.00 85.56 96 ALA A C 1
ATOM 732 O O . ALA A 1 96 ? -15.423 5.868 -0.496 1.00 85.56 96 ALA A O 1
ATOM 733 N N . PRO A 1 97 ? -17.275 4.644 -0.145 1.00 81.06 97 PRO A N 1
ATOM 734 C CA . PRO A 1 97 ? -17.871 5.644 0.731 1.00 81.06 97 PRO A CA 1
ATOM 735 C C . PRO A 1 97 ? -17.054 5.812 2.019 1.00 81.06 97 PRO A C 1
ATOM 737 O O . PRO A 1 97 ? -16.424 4.869 2.497 1.00 81.06 97 PRO A O 1
ATOM 740 N N . THR A 1 98 ? -17.110 7.002 2.623 1.00 68.56 98 THR A N 1
ATOM 741 C CA . THR A 1 98 ? -16.248 7.394 3.755 1.00 68.56 98 THR A CA 1
ATOM 742 C C . THR A 1 98 ? -16.259 6.403 4.929 1.00 68.56 98 THR A C 1
ATOM 744 O O . THR A 1 98 ? -15.218 6.201 5.543 1.00 68.56 98 THR A O 1
ATOM 747 N N . GLY A 1 99 ? -17.393 5.754 5.224 1.00 66.94 99 GLY A N 1
ATOM 748 C CA . GLY A 1 99 ? -17.484 4.739 6.285 1.00 66.94 99 GLY A CA 1
ATOM 749 C C . GLY A 1 99 ? -16.842 3.390 5.929 1.00 66.94 99 GLY A C 1
ATOM 750 O O . GLY A 1 99 ? -16.185 2.788 6.769 1.00 66.94 99 GLY A O 1
ATOM 751 N N . HIS A 1 100 ? -16.949 2.956 4.670 1.00 70.75 100 HIS A N 1
ATOM 752 C CA . HIS A 1 100 ? -16.433 1.662 4.194 1.00 70.75 100 HIS A CA 1
ATOM 753 C C . HIS A 1 100 ? -14.907 1.632 4.069 1.00 70.75 100 HIS A C 1
ATOM 755 O O . HIS A 1 100 ? -14.276 0.583 4.150 1.00 70.75 100 HIS A O 1
ATOM 761 N N . LEU A 1 101 ? -14.292 2.800 3.904 1.00 70.25 101 LEU A N 1
ATOM 762 C CA . LEU A 1 101 ? -12.840 2.956 3.886 1.00 70.25 101 LEU A CA 1
ATOM 763 C C . LEU A 1 101 ? -12.168 2.683 5.223 1.00 70.25 101 LEU A C 1
ATOM 765 O O . LEU A 1 101 ? -10.945 2.690 5.244 1.00 70.25 101 LEU A O 1
ATOM 769 N N . MET A 1 102 ? -12.937 2.515 6.299 1.00 73.19 102 MET A N 1
ATOM 770 C CA . MET A 1 102 ? -12.464 2.128 7.628 1.00 73.19 102 MET A CA 1
ATOM 771 C C . MET A 1 102 ? -12.961 0.722 8.014 1.00 73.19 102 MET A C 1
ATOM 773 O O . MET A 1 102 ? -12.653 0.245 9.104 1.00 73.19 102 MET A O 1
ATOM 777 N N . GLU A 1 103 ? -13.731 0.056 7.143 1.00 70.50 103 GLU A N 1
ATOM 778 C CA . GLU A 1 103 ? -14.183 -1.318 7.354 1.00 70.50 103 GLU A CA 1
ATOM 779 C C . GLU A 1 103 ? -13.084 -2.318 6.955 1.00 70.50 103 GLU A C 1
ATOM 781 O O . GLU A 1 103 ? -12.379 -2.115 5.958 1.00 70.50 103 GLU A O 1
ATOM 786 N N . PRO A 1 104 ? -12.923 -3.423 7.702 1.00 63.34 104 PRO A N 1
ATOM 787 C CA . PRO A 1 104 ? -12.014 -4.493 7.318 1.00 63.34 104 PRO A CA 1
ATOM 788 C C . PRO A 1 104 ? -12.488 -5.142 6.009 1.00 63.34 104 PRO A C 1
ATOM 790 O O . PRO A 1 104 ? -13.661 -5.472 5.850 1.00 63.34 104 PRO A O 1
ATOM 793 N N . GLY A 1 105 ? -11.570 -5.345 5.063 1.00 82.56 105 GLY A N 1
ATOM 794 C CA . GLY A 1 105 ? -11.902 -5.953 3.765 1.00 82.56 105 GLY A CA 1
ATOM 795 C C . GLY A 1 105 ? -10.898 -5.696 2.642 1.00 82.56 105 GLY A C 1
ATOM 796 O O . GLY A 1 105 ? -10.982 -6.323 1.593 1.00 82.56 105 GLY A O 1
ATOM 797 N N . TRP A 1 106 ? -9.928 -4.810 2.867 1.00 88.88 106 TRP A N 1
ATOM 798 C CA . TRP A 1 106 ? -8.896 -4.446 1.888 1.00 88.88 106 TRP A CA 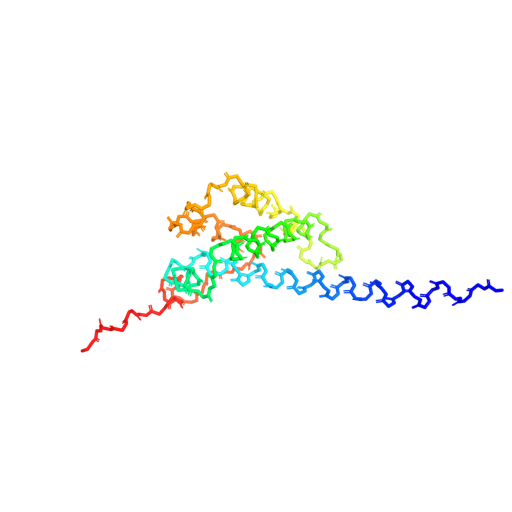1
ATOM 799 C C . TRP A 1 106 ? -7.695 -5.398 1.856 1.00 88.88 106 TRP A C 1
ATOM 801 O O . TRP A 1 106 ? -6.822 -5.276 0.997 1.00 88.88 106 TRP A O 1
ATOM 811 N N . ASN A 1 107 ? -7.622 -6.330 2.808 1.00 90.88 107 ASN A N 1
ATOM 812 C CA . ASN A 1 107 ? -6.446 -7.159 3.051 1.00 90.88 107 ASN A CA 1
ATOM 813 C C . ASN A 1 107 ? -6.090 -8.060 1.871 1.00 90.88 107 ASN A C 1
ATOM 815 O O . ASN A 1 107 ? -4.912 -8.189 1.553 1.00 90.88 107 ASN A O 1
ATOM 819 N N . ILE A 1 108 ? -7.074 -8.657 1.198 1.00 91.50 108 ILE A N 1
ATOM 820 C CA . ILE A 1 108 ? -6.820 -9.540 0.053 1.00 91.50 108 ILE A CA 1
ATOM 821 C C . ILE A 1 108 ? -6.209 -8.737 -1.099 1.00 91.50 108 ILE A C 1
ATOM 823 O O . ILE A 1 108 ? -5.127 -9.071 -1.575 1.00 91.50 108 ILE A O 1
ATOM 827 N N . GLN A 1 109 ? -6.843 -7.632 -1.491 1.00 93.00 109 GLN A N 1
ATOM 828 C CA . GLN A 1 109 ? -6.367 -6.777 -2.578 1.00 93.00 109 GLN A CA 1
ATOM 829 C C . GLN A 1 109 ? -5.002 -6.156 -2.250 1.00 93.00 109 GLN A C 1
ATOM 831 O O . GLN A 1 109 ? -4.147 -6.049 -3.129 1.00 93.00 109 GLN A O 1
ATOM 836 N N . ALA A 1 110 ? -4.765 -5.786 -0.988 1.00 94.12 110 ALA A N 1
ATOM 837 C CA . ALA A 1 110 ? -3.472 -5.279 -0.541 1.00 94.12 110 ALA A CA 1
ATOM 838 C C . ALA A 1 110 ? -2.373 -6.349 -0.626 1.00 94.12 110 ALA A C 1
ATOM 840 O O . ALA A 1 110 ? -1.303 -6.077 -1.172 1.00 94.12 110 ALA A O 1
ATOM 841 N N . ARG A 1 111 ? -2.645 -7.578 -0.163 1.00 94.31 111 ARG A N 1
ATOM 842 C CA . ARG A 1 111 ? -1.722 -8.723 -0.276 1.00 94.31 111 ARG A CA 1
ATOM 843 C C . ARG A 1 111 ? -1.415 -9.051 -1.738 1.00 94.31 111 ARG A C 1
ATOM 845 O O . ARG A 1 111 ? -0.258 -9.275 -2.071 1.00 94.31 111 ARG A O 1
ATOM 852 N N . GLU A 1 112 ? -2.412 -9.014 -2.621 1.00 94.44 112 GLU A N 1
ATOM 853 C CA . GLU A 1 112 ? -2.205 -9.204 -4.062 1.00 94.44 112 GLU A CA 1
ATOM 854 C C . GLU A 1 112 ? -1.341 -8.109 -4.698 1.00 94.44 112 GLU A C 1
ATOM 856 O O . GLU A 1 112 ? -0.545 -8.396 -5.594 1.00 94.44 112 GLU A O 1
ATOM 861 N N . CYS A 1 113 ? -1.504 -6.854 -4.271 1.00 95.94 113 CYS A N 1
ATOM 862 C CA . CYS A 1 113 ? -0.651 -5.761 -4.731 1.00 95.94 113 CYS A CA 1
ATOM 863 C C . CYS A 1 113 ? 0.791 -5.964 -4.258 1.00 95.94 113 CYS A C 1
ATOM 865 O O . CYS A 1 113 ? 1.713 -5.823 -5.055 1.00 95.94 113 CYS A O 1
ATOM 867 N N . LEU A 1 114 ? 0.986 -6.327 -2.988 1.00 95.44 114 LEU A N 1
ATOM 868 C CA . LEU A 1 114 ? 2.304 -6.599 -2.412 1.00 95.44 114 LEU A CA 1
ATOM 869 C C . LEU A 1 114 ? 3.011 -7.754 -3.127 1.00 95.44 114 LEU A C 1
ATOM 871 O O . LEU A 1 114 ? 4.154 -7.588 -3.547 1.00 95.44 114 LEU A O 1
ATOM 875 N N . ASP A 1 115 ? 2.312 -8.864 -3.360 1.00 94.50 115 ASP A N 1
ATOM 876 C CA . ASP A 1 115 ? 2.842 -10.012 -4.099 1.00 94.50 115 ASP A CA 1
ATOM 877 C C . ASP A 1 115 ? 3.251 -9.629 -5.531 1.00 94.50 115 ASP A C 1
ATOM 879 O O . ASP A 1 115 ? 4.374 -9.897 -5.959 1.00 94.50 115 ASP A O 1
ATOM 883 N N . ALA A 1 116 ? 2.400 -8.882 -6.246 1.00 94.06 116 ALA A N 1
ATOM 884 C CA . ALA A 1 116 ? 2.715 -8.395 -7.590 1.00 94.06 116 ALA A CA 1
ATOM 885 C C . ALA A 1 116 ? 3.932 -7.449 -7.615 1.00 94.06 116 ALA A C 1
ATOM 887 O O . ALA A 1 116 ? 4.689 -7.432 -8.586 1.00 94.06 116 ALA A O 1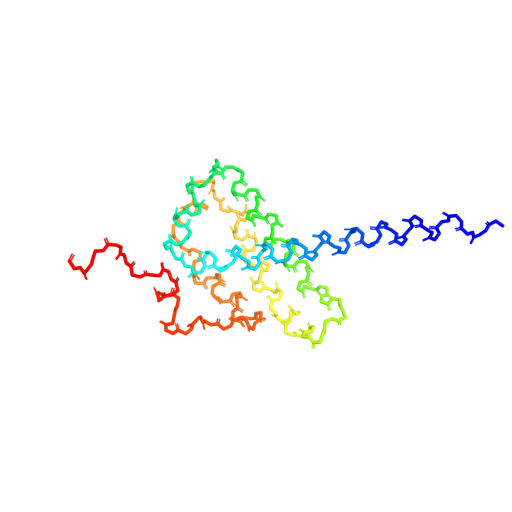
ATOM 888 N N . LEU A 1 117 ? 4.146 -6.680 -6.543 1.00 93.50 117 LEU A N 1
ATOM 889 C CA . LEU A 1 117 ? 5.320 -5.821 -6.361 1.00 93.50 117 LEU A CA 1
ATOM 890 C C . LEU A 1 117 ? 6.572 -6.604 -5.929 1.00 93.50 117 LEU A C 1
ATOM 892 O O . LEU A 1 117 ? 7.669 -6.044 -5.916 1.00 93.50 117 LEU A O 1
ATOM 896 N N . GLY A 1 118 ? 6.441 -7.901 -5.643 1.00 92.19 118 GLY A N 1
ATOM 897 C CA . GLY A 1 118 ? 7.520 -8.774 -5.184 1.00 92.19 118 GLY A CA 1
ATOM 898 C C . GLY A 1 118 ? 7.772 -8.704 -3.677 1.00 92.19 118 GLY A C 1
ATOM 899 O O . GLY A 1 118 ? 8.802 -9.190 -3.213 1.00 92.19 118 GLY A O 1
ATOM 900 N N . VAL A 1 119 ? 6.857 -8.106 -2.910 1.00 90.88 119 VAL A N 1
ATOM 901 C CA . VAL A 1 119 ? 6.896 -8.113 -1.447 1.00 90.88 119 VAL A CA 1
ATOM 902 C C . VAL A 1 119 ? 6.283 -9.419 -0.960 1.00 90.88 119 VAL A C 1
ATOM 904 O O . VAL A 1 119 ? 5.073 -9.629 -1.029 1.00 90.88 119 VAL A O 1
ATOM 907 N N . GLN A 1 120 ? 7.142 -10.312 -0.477 1.00 86.44 120 GLN A N 1
ATOM 908 C CA . GLN A 1 120 ? 6.715 -11.599 0.055 1.00 86.44 120 GLN A CA 1
ATOM 909 C C . GLN A 1 120 ? 6.011 -11.439 1.401 1.00 86.44 120 GLN A C 1
ATOM 911 O O . GLN A 1 120 ? 6.283 -10.508 2.164 1.00 86.44 120 GLN A O 1
ATOM 916 N N . ALA A 1 121 ? 5.129 -12.391 1.707 1.00 85.75 121 ALA A N 1
ATOM 917 C CA . ALA A 1 121 ? 4.543 -12.484 3.032 1.00 85.75 121 ALA A CA 1
ATOM 918 C C . ALA A 1 121 ? 5.650 -12.611 4.102 1.00 85.75 121 ALA A C 1
ATOM 920 O O . ALA A 1 121 ? 6.652 -13.297 3.869 1.00 85.75 121 ALA A O 1
ATOM 921 N N . PRO A 1 122 ? 5.470 -11.995 5.282 1.00 85.19 122 PRO A N 1
ATOM 922 C CA . PRO A 1 122 ? 6.398 -12.150 6.395 1.00 85.19 122 PRO A CA 1
ATOM 923 C C . PRO A 1 122 ? 6.584 -13.628 6.789 1.00 85.19 122 PRO A C 1
ATOM 925 O O . PRO A 1 122 ? 5.665 -14.434 6.604 1.00 85.19 122 PRO A O 1
ATOM 928 N N . PRO A 1 123 ? 7.735 -14.011 7.375 1.00 83.06 123 PRO A N 1
ATOM 929 C CA . PRO A 1 123 ? 7.917 -15.349 7.932 1.00 83.06 123 PRO A CA 1
ATOM 930 C C . PRO A 1 123 ? 6.810 -15.681 8.941 1.00 83.06 123 PRO A C 1
ATOM 932 O O . PRO A 1 123 ? 6.539 -14.901 9.850 1.00 83.06 123 PRO A O 1
ATOM 935 N N . GLY A 1 124 ? 6.160 -16.834 8.775 1.00 83.00 124 GLY A N 1
ATOM 936 C CA . GLY A 1 124 ? 4.996 -17.210 9.588 1.00 83.00 124 GLY A CA 1
ATOM 937 C C . GLY A 1 124 ? 3.660 -16.616 9.115 1.00 83.00 124 GLY A C 1
ATOM 938 O O . GLY A 1 124 ? 2.640 -16.853 9.758 1.00 83.00 124 GLY A O 1
ATOM 939 N N . GLY A 1 125 ? 3.637 -15.884 7.999 1.00 86.00 125 GLY A N 1
ATOM 940 C CA . GLY A 1 125 ? 2.428 -15.302 7.418 1.00 86.00 125 GLY A CA 1
ATOM 941 C C . GLY A 1 125 ? 2.067 -13.927 7.982 1.00 86.00 125 GLY A C 1
ATOM 942 O O . GLY A 1 125 ? 2.652 -13.434 8.949 1.00 86.00 125 GLY A O 1
ATOM 943 N N . TRP A 1 126 ? 1.071 -13.300 7.358 1.00 84.38 126 TRP A N 1
ATOM 944 C CA . TRP A 1 126 ? 0.558 -11.980 7.743 1.00 84.38 126 TRP A CA 1
ATOM 945 C C . TRP A 1 126 ? -0.038 -11.979 9.153 1.00 84.38 126 TRP A C 1
ATOM 947 O O . TRP A 1 126 ? 0.102 -11.015 9.897 1.00 84.38 126 TRP A O 1
ATOM 957 N N . GLU A 1 127 ? -0.619 -13.105 9.551 1.00 82.50 127 GLU A N 1
ATOM 958 C CA . GLU A 1 127 ? -1.222 -13.309 10.861 1.00 82.50 127 GLU A CA 1
ATOM 959 C C . GLU A 1 127 ? -0.159 -13.290 11.976 1.00 82.50 127 GLU A C 1
ATOM 961 O O . GLU A 1 127 ? -0.404 -12.752 13.054 1.00 82.50 127 GLU A O 1
ATOM 966 N N . SER A 1 128 ? 1.046 -13.815 11.710 1.00 81.06 128 SER A N 1
ATOM 967 C CA . SER A 1 128 ? 2.177 -13.744 12.648 1.00 81.06 128 SER A CA 1
ATOM 968 C C . SER A 1 128 ? 2.785 -12.341 12.712 1.00 81.06 128 SER A C 1
ATOM 970 O O . SER A 1 128 ? 3.221 -11.905 13.776 1.00 81.06 128 SER A O 1
ATOM 972 N N . PHE A 1 129 ? 2.790 -11.615 11.590 1.00 82.06 129 PHE A N 1
ATOM 973 C CA . PHE A 1 129 ? 3.283 -10.237 11.511 1.00 82.06 129 PHE A CA 1
ATOM 974 C C . PHE A 1 129 ? 2.461 -9.259 12.358 1.00 82.06 129 PHE A C 1
ATOM 976 O O . PHE A 1 129 ? 3.010 -8.334 12.952 1.00 82.06 129 PHE A O 1
ATOM 983 N N . GLU A 1 130 ? 1.156 -9.492 12.476 1.00 79.62 130 GLU A N 1
ATOM 984 C CA . GLU A 1 130 ? 0.262 -8.695 13.325 1.00 79.62 130 GLU A CA 1
ATOM 985 C C . GLU A 1 130 ? 0.543 -8.838 14.832 1.00 79.62 130 GLU A C 1
ATOM 987 O O . GLU A 1 130 ? 0.097 -7.998 15.630 1.00 79.62 130 GLU A O 1
ATOM 992 N N . GLY A 1 131 ? 1.288 -9.883 15.209 1.00 70.06 131 GLY A N 1
ATOM 993 C CA . GLY A 1 131 ? 1.517 -10.309 16.582 1.00 70.06 131 GLY A CA 1
ATOM 994 C C . GLY A 1 131 ? 0.338 -11.095 17.164 1.00 70.06 131 GLY A C 1
ATOM 995 O O . GLY A 1 131 ? -0.823 -10.936 16.766 1.00 70.06 131 GLY A O 1
ATOM 996 N N . LEU A 1 132 ? 0.634 -11.954 18.144 1.00 58.56 132 LEU A N 1
ATOM 997 C CA . LEU A 1 132 ? -0.396 -12.579 18.975 1.00 58.56 132 LEU A CA 1
ATOM 998 C C . LEU A 1 132 ? -1.164 -11.492 19.748 1.00 58.56 132 LEU A C 1
ATOM 1000 O O . LEU A 1 132 ? -0.567 -10.485 20.141 1.00 58.56 132 LEU A O 1
ATOM 1004 N N . PRO A 1 133 ? -2.480 -11.662 19.969 1.00 57.34 133 PRO A N 1
ATOM 1005 C CA . PRO A 1 133 ? -3.210 -10.752 20.838 1.00 57.34 133 PRO A CA 1
ATOM 1006 C C . PRO A 1 133 ? -2.583 -10.778 22.244 1.00 57.34 133 PRO A C 1
ATOM 1008 O O . PRO A 1 133 ? -2.081 -11.825 22.664 1.00 57.34 133 PRO A O 1
ATOM 1011 N N . PRO A 1 134 ? -2.610 -9.663 22.994 1.00 52.25 134 PRO A N 1
ATOM 1012 C CA . PRO A 1 134 ? -2.237 -9.680 24.402 1.00 52.25 134 PRO A CA 1
ATOM 1013 C C . PRO A 1 134 ? -3.259 -10.542 25.159 1.00 52.25 134 PRO A C 1
ATOM 1015 O O . PRO A 1 134 ? -4.347 -10.077 25.485 1.00 52.25 134 PRO A O 1
ATOM 1018 N N . GLY A 1 135 ? -2.952 -11.823 25.359 1.00 54.81 135 GLY A N 1
ATOM 1019 C CA . GLY A 1 135 ? -3.846 -12.766 26.032 1.00 54.81 135 GLY A CA 1
ATOM 1020 C C . GLY A 1 135 ? -3.659 -14.203 25.564 1.00 54.81 135 GLY A C 1
ATOM 1021 O O . GLY A 1 135 ? -4.487 -14.736 24.830 1.00 54.81 135 GLY A O 1
ATOM 1022 N N . SER A 1 136 ? -2.563 -14.826 25.982 1.00 45.88 136 SER A N 1
ATOM 1023 C CA . SER A 1 136 ? -2.406 -16.282 26.093 1.00 45.88 136 SER A CA 1
ATOM 1024 C C . SER A 1 136 ? -1.301 -16.554 27.117 1.00 45.88 136 SER A C 1
ATOM 1026 O O . SER A 1 136 ? -0.249 -17.067 26.761 1.00 45.88 136 SER A O 1
ATOM 1028 N N . ASP A 1 137 ? -1.527 -16.083 28.344 1.00 41.41 137 ASP A N 1
ATOM 1029 C CA . ASP A 1 137 ? -0.994 -16.607 29.612 1.00 41.41 137 ASP A CA 1
ATOM 1030 C C . ASP A 1 137 ? -1.860 -16.064 30.761 1.00 41.41 137 ASP A C 1
ATOM 1032 O O . ASP A 1 137 ? -2.234 -14.865 30.695 1.00 41.41 137 ASP A O 1
#

Sequence (137 aa):
MLLSTLVWGLSVAEDSWAQEATQVVEALNLLTVLAAPRLYERWCTQAPAEELRTVLQSRIAALANYCAKAWGSPDAERFRSAAPKVRALAEALAAAPTGHLMEPGWNIQARECLDALGVQAPPGGWESFEGLPPGSD

pLDDT: mean 82.37, std 15.44, range [40.78, 96.44]